Protein AF-A0A7S1EAG8-F1 (afdb_monomer)

Sequence (175 aa):
AMPVLQAVCATHGTHRDNVMREVFAGVASWHKVDRKDRCFELLPVGKGHIQMLSALVLSLLQSCHRPPPPPRGAVAGGAGDGGDRAALAAAVGFVTQFAVKFGESEKSSKKAERDHGSAYFSFLREFARDARSACGLPEWPAATLCLRVLWKHSHGIAANEKLHMSYRNLGCDVF

Organism: Hemiselmis andersenii (NCBI:txid464988)

Secondary structure (DSSP, 8-state):
-HHHHHHHHHH-HHHHHHHHHHHHHHGGG--PPPGGG--EEPTTTTS-EE-HHHHHHHHHHHHTTSPPPPPTT------SSHHHHHHHHHHHHHHHHHHHHHHHHHH---HHHHHHHHHHHHHHHHHHHHHHHHTT-TT-HHHHHHHHHHHHHHHHHHT-TTS-HHHHHHHHH--

Nearest PDB structures (foldseek):
  4iwb-assembly2_B  TM=3.129E-01  e=3.714E+00  Aquifex aeolicus

Mean predicted aligne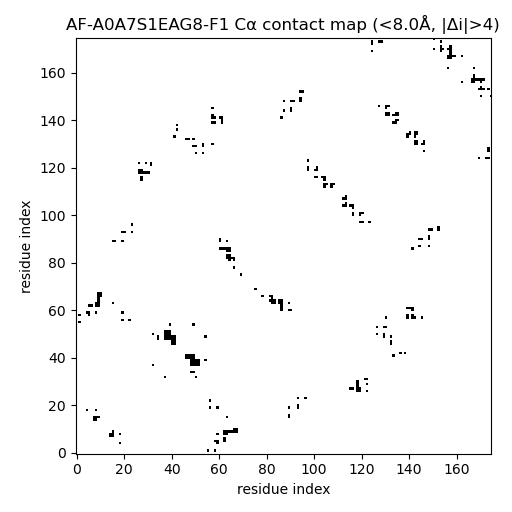d error: 8.1 Å

Structure (mmCIF, N/CA/C/O backbone):
data_AF-A0A7S1EAG8-F1
#
_entry.id   AF-A0A7S1EAG8-F1
#
loop_
_atom_site.group_PDB
_atom_site.id
_atom_site.type_symbol
_atom_site.label_atom_id
_atom_site.label_alt_id
_atom_site.label_comp_id
_atom_site.label_asym_id
_atom_site.label_entity_id
_atom_site.label_seq_id
_atom_site.pdbx_PDB_ins_code
_atom_site.Cartn_x
_atom_site.Cartn_y
_atom_site.Cartn_z
_atom_site.occupancy
_atom_site.B_iso_or_equiv
_atom_site.auth_seq_id
_atom_site.auth_comp_id
_atom_site.auth_asym_id
_atom_site.auth_atom_id
_atom_site.pdbx_PDB_model_num
ATOM 1 N N . ALA A 1 1 ? -7.443 -2.239 -14.062 1.00 72.56 1 ALA A N 1
ATOM 2 C CA . ALA A 1 1 ? -7.276 -0.921 -13.405 1.00 72.56 1 ALA A CA 1
ATOM 3 C C . ALA A 1 1 ? -5.821 -0.634 -13.017 1.00 72.56 1 ALA A C 1
ATOM 5 O O . ALA A 1 1 ? -5.296 0.383 -13.450 1.00 72.56 1 ALA A O 1
ATOM 6 N N . MET A 1 2 ? -5.146 -1.520 -12.268 1.00 83.25 2 MET A N 1
ATOM 7 C CA . MET A 1 2 ? -3.775 -1.294 -11.769 1.00 83.25 2 MET A CA 1
ATOM 8 C C . MET A 1 2 ? -2.740 -0.888 -12.848 1.00 83.25 2 MET A C 1
ATOM 10 O O . MET A 1 2 ? -2.089 0.133 -12.638 1.00 83.25 2 MET A O 1
ATOM 14 N N . PRO A 1 3 ? -2.656 -1.538 -14.032 1.00 84.50 3 PRO A N 1
ATOM 15 C CA . PRO A 1 3 ? -1.696 -1.129 -15.069 1.00 84.50 3 PRO A CA 1
ATOM 16 C C . PRO A 1 3 ? -1.927 0.289 -15.611 1.00 84.50 3 PRO A C 1
ATOM 18 O O . PRO A 1 3 ? -0.979 0.995 -15.940 1.00 84.50 3 PRO A O 1
ATOM 21 N N . VAL A 1 4 ? -3.189 0.730 -15.670 1.00 85.75 4 VAL A N 1
ATOM 22 C CA . VAL A 1 4 ? -3.551 2.076 -16.141 1.00 85.75 4 VAL A CA 1
ATOM 23 C C . VAL A 1 4 ? -3.103 3.127 -15.129 1.00 85.75 4 VAL A C 1
ATOM 25 O O . VAL A 1 4 ? -2.483 4.115 -15.507 1.00 85.75 4 VAL A O 1
ATOM 28 N N . LEU A 1 5 ? -3.350 2.898 -13.836 1.00 85.88 5 LEU A N 1
ATOM 29 C CA . LEU A 1 5 ? -2.918 3.820 -12.782 1.00 85.88 5 LEU A CA 1
ATOM 30 C C . LEU A 1 5 ? -1.388 3.886 -12.672 1.00 85.88 5 LEU A C 1
ATOM 32 O O . LEU A 1 5 ? -0.838 4.969 -12.501 1.00 85.88 5 LEU A O 1
ATOM 36 N N . GLN A 1 6 ? -0.692 2.756 -12.841 1.00 85.69 6 GLN A N 1
ATOM 37 C CA . GLN A 1 6 ? 0.771 2.735 -12.928 1.00 85.69 6 GLN A CA 1
ATOM 38 C C . GLN A 1 6 ? 1.286 3.539 -14.123 1.00 85.69 6 GLN A C 1
ATOM 40 O O . GLN A 1 6 ? 2.262 4.269 -13.980 1.00 85.69 6 GLN A O 1
ATOM 45 N N . ALA A 1 7 ? 0.636 3.433 -15.287 1.00 83.75 7 ALA A N 1
ATOM 46 C CA . ALA A 1 7 ? 1.006 4.219 -16.458 1.00 83.75 7 ALA A CA 1
ATOM 47 C C . ALA A 1 7 ? 0.825 5.720 -16.197 1.00 83.75 7 ALA A C 1
ATOM 49 O O . ALA A 1 7 ? 1.760 6.478 -16.429 1.00 83.75 7 ALA A O 1
ATOM 50 N N . VAL A 1 8 ? -0.316 6.129 -15.628 1.00 83.06 8 VAL A N 1
ATOM 51 C CA . VAL A 1 8 ? -0.586 7.531 -15.259 1.00 83.06 8 VAL A CA 1
ATOM 52 C C . VAL A 1 8 ? 0.450 8.052 -14.265 1.00 83.06 8 VAL A C 1
ATOM 54 O O . VAL A 1 8 ? 0.997 9.136 -14.468 1.00 83.06 8 VAL A O 1
ATOM 57 N N . CYS A 1 9 ? 0.766 7.282 -13.220 1.00 82.69 9 CYS A N 1
ATOM 58 C CA . CYS A 1 9 ? 1.800 7.664 -12.264 1.00 82.69 9 CYS A CA 1
ATOM 59 C C . CYS A 1 9 ? 3.184 7.722 -12.917 1.00 82.69 9 CYS A C 1
ATOM 61 O O . CYS A 1 9 ? 3.931 8.655 -12.651 1.00 82.69 9 CYS A O 1
ATOM 63 N N . ALA A 1 10 ? 3.537 6.805 -13.815 1.00 81.12 10 ALA A N 1
ATOM 64 C CA . ALA A 1 10 ? 4.825 6.854 -14.502 1.00 81.12 10 ALA A CA 1
ATOM 65 C C . ALA A 1 10 ? 4.947 8.092 -15.413 1.00 81.12 10 ALA A C 1
ATOM 67 O O . ALA A 1 10 ? 5.958 8.794 -15.350 1.00 81.12 10 ALA A O 1
ATOM 68 N N . THR A 1 11 ? 3.917 8.401 -16.210 1.00 79.62 11 THR A N 1
ATOM 69 C CA . THR A 1 11 ? 3.977 9.436 -17.258 1.00 79.62 11 THR A CA 1
ATOM 70 C C . THR A 1 11 ? 3.645 10.843 -16.774 1.00 79.62 11 THR A C 1
ATOM 72 O 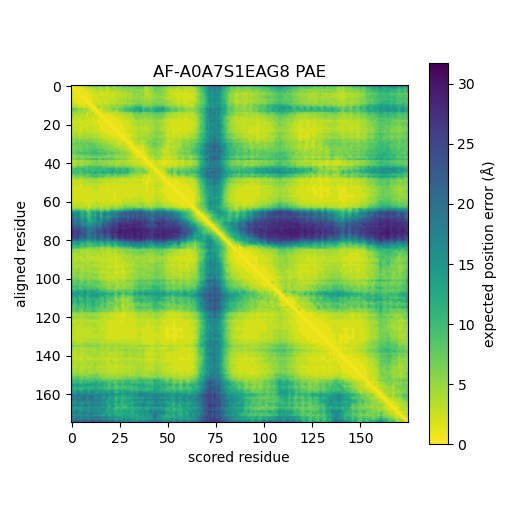O . THR A 1 11 ? 4.224 11.805 -17.278 1.00 79.62 11 THR A O 1
ATOM 75 N N . HIS A 1 12 ? 2.749 10.995 -15.797 1.00 81.00 12 HIS A N 1
ATOM 76 C CA . HIS A 1 12 ? 2.251 12.299 -15.365 1.00 81.00 12 HIS A CA 1
ATOM 77 C C . HIS A 1 12 ? 2.622 12.592 -13.913 1.00 81.00 12 HIS A C 1
ATOM 79 O O . HIS A 1 12 ? 1.829 12.398 -12.991 1.00 81.00 12 HIS A O 1
ATOM 85 N N . GLY A 1 13 ? 3.832 13.126 -13.718 1.00 72.38 13 GLY A N 1
ATOM 86 C CA . GLY A 1 13 ? 4.355 13.518 -12.404 1.00 72.38 13 GLY A CA 1
ATOM 87 C C . GLY A 1 13 ? 3.397 14.383 -11.580 1.00 72.38 13 GLY A C 1
ATOM 88 O O . GLY A 1 13 ? 3.213 14.135 -10.394 1.00 72.38 13 GLY A O 1
ATOM 89 N N . THR A 1 14 ? 2.719 15.330 -12.231 1.00 77.94 14 THR A N 1
ATOM 90 C CA . THR A 1 14 ? 1.738 16.245 -11.620 1.00 77.94 14 THR A CA 1
ATOM 91 C C . THR A 1 14 ? 0.473 15.554 -11.110 1.00 77.94 14 THR A C 1
ATOM 93 O O . THR A 1 14 ? -0.210 16.094 -10.244 1.00 77.94 14 THR A O 1
ATOM 96 N N . HIS A 1 15 ? 0.143 14.368 -11.626 1.00 82.75 15 HIS A N 1
ATOM 97 C CA . HIS A 1 15 ? -1.040 13.608 -11.222 1.00 82.75 15 HIS A CA 1
ATOM 98 C C . HIS A 1 15 ? -0.727 12.511 -10.198 1.00 82.75 15 HIS A C 1
ATOM 100 O O . HIS A 1 15 ? -1.662 11.997 -9.586 1.00 82.75 15 HIS A O 1
ATOM 106 N N . ARG A 1 16 ? 0.555 12.191 -9.955 1.00 83.81 16 ARG A N 1
ATOM 107 C CA . ARG A 1 16 ? 0.985 11.171 -8.977 1.00 83.81 16 ARG A CA 1
ATOM 108 C C . ARG A 1 16 ? 0.373 11.415 -7.601 1.00 83.81 16 ARG A C 1
ATOM 110 O O . ARG A 1 16 ? -0.242 10.515 -7.036 1.00 83.81 16 ARG A O 1
ATOM 117 N N . A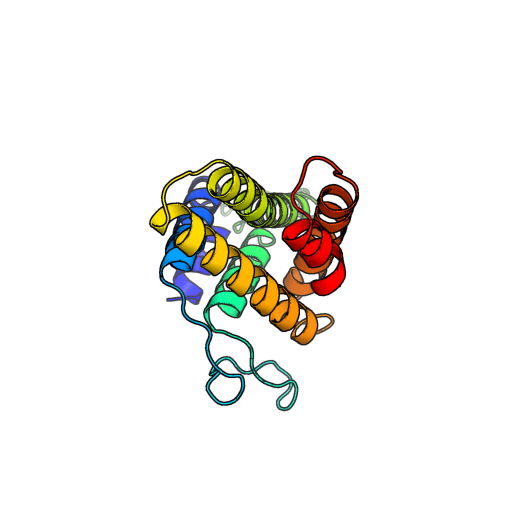SP A 1 17 ? 0.482 12.643 -7.103 1.00 81.75 17 ASP A N 1
ATOM 118 C CA . ASP A 1 17 ? -0.021 13.006 -5.776 1.00 81.75 17 ASP A CA 1
ATOM 119 C C . ASP A 1 17 ? -1.546 12.899 -5.690 1.00 81.75 17 ASP A C 1
ATOM 121 O O . ASP A 1 17 ? -2.075 12.456 -4.672 1.00 81.75 17 ASP A O 1
ATOM 125 N N . ASN A 1 18 ? -2.258 13.245 -6.768 1.00 87.31 18 ASN A N 1
ATOM 126 C CA . ASN A 1 18 ? -3.715 13.123 -6.823 1.00 87.31 18 ASN A CA 1
ATOM 127 C C . ASN A 1 18 ? -4.148 11.654 -6.823 1.00 87.31 18 ASN A C 1
ATOM 129 O O . ASN A 1 18 ? -5.045 11.292 -6.068 1.00 87.31 18 ASN A O 1
ATOM 133 N N . VAL A 1 19 ? -3.480 10.799 -7.605 1.00 89.25 19 VAL A N 1
ATOM 134 C CA . VAL A 1 19 ? -3.752 9.352 -7.618 1.00 89.25 19 VAL A CA 1
ATOM 135 C C . VAL A 1 19 ? -3.483 8.746 -6.241 1.00 89.25 19 VAL A C 1
ATOM 137 O O . VAL A 1 19 ? -4.327 8.029 -5.712 1.00 89.25 19 VAL A O 1
ATOM 140 N N . MET A 1 20 ? -2.342 9.064 -5.625 1.00 87.94 20 MET A N 1
ATOM 141 C CA . MET A 1 20 ? -1.998 8.554 -4.294 1.00 87.94 20 MET A CA 1
ATOM 142 C C . MET A 1 20 ? -2.967 9.046 -3.215 1.00 87.94 20 MET A C 1
ATOM 144 O O . MET A 1 20 ? -3.307 8.282 -2.313 1.00 87.94 20 MET A O 1
ATOM 148 N N . ARG A 1 21 ? -3.438 10.296 -3.307 1.00 87.50 21 ARG A N 1
ATOM 149 C CA . ARG A 1 21 ? -4.445 10.853 -2.394 1.00 87.50 21 ARG A CA 1
ATOM 150 C C . ARG A 1 21 ? -5.801 10.173 -2.554 1.00 87.50 21 ARG A C 1
ATOM 152 O O . ARG A 1 21 ? -6.444 9.902 -1.549 1.00 87.50 21 ARG A O 1
ATOM 159 N N . GLU A 1 22 ? -6.213 9.864 -3.779 1.00 90.56 22 GLU A N 1
ATOM 160 C CA . GLU A 1 22 ? -7.477 9.167 -4.038 1.00 90.56 22 GLU A CA 1
ATOM 161 C C . GLU A 1 22 ? -7.434 7.723 -3.523 1.00 90.56 22 GLU A C 1
ATOM 163 O O . GLU A 1 22 ? -8.342 7.269 -2.830 1.00 90.56 22 GLU A O 1
ATOM 168 N N . VAL A 1 23 ? -6.324 7.018 -3.772 1.00 91.00 23 VAL A N 1
ATOM 169 C CA . VAL A 1 23 ? -6.090 5.676 -3.215 1.00 91.00 23 VAL A CA 1
ATOM 170 C C . VAL A 1 23 ? -6.122 5.713 -1.689 1.00 91.00 23 VAL A C 1
ATOM 172 O O . VAL A 1 23 ? -6.720 4.838 -1.065 1.00 91.00 23 VAL A O 1
ATOM 175 N N . PHE A 1 24 ? -5.519 6.739 -1.085 1.00 90.44 24 PHE A N 1
ATOM 176 C CA . PHE A 1 24 ? -5.570 6.944 0.356 1.00 90.44 24 PHE A CA 1
ATOM 177 C C . PHE A 1 24 ? -6.998 7.239 0.843 1.00 90.44 24 PHE A C 1
ATOM 179 O O . PHE A 1 24 ? -7.442 6.609 1.794 1.00 90.44 24 PHE A O 1
ATOM 186 N N . ALA A 1 25 ? -7.755 8.116 0.181 1.00 88.94 25 ALA A N 1
ATOM 187 C CA . ALA A 1 25 ? -9.148 8.405 0.533 1.00 88.94 25 ALA A CA 1
ATOM 188 C C . ALA A 1 25 ? -10.033 7.145 0.491 1.00 88.94 25 ALA A C 1
ATOM 190 O O . ALA A 1 25 ? -10.878 6.949 1.368 1.00 88.94 25 ALA A O 1
ATOM 191 N N . GLY A 1 26 ? -9.776 6.242 -0.461 1.00 88.62 26 GLY A N 1
ATOM 192 C CA . GLY A 1 26 ? -10.448 4.945 -0.561 1.00 88.62 26 GLY A CA 1
ATOM 193 C C . GLY A 1 26 ? -10.272 4.045 0.670 1.00 88.62 26 GLY A C 1
ATOM 194 O O . GLY A 1 26 ? -11.150 3.224 0.948 1.00 88.62 26 GLY A O 1
ATOM 195 N N . VAL A 1 27 ? -9.207 4.232 1.463 1.00 89.62 27 VAL A N 1
ATOM 196 C CA . VAL A 1 27 ? -8.951 3.464 2.699 1.00 89.62 27 VAL A CA 1
ATOM 197 C C . VAL A 1 27 ? -10.059 3.662 3.737 1.00 89.62 27 VAL A C 1
ATOM 199 O O . VAL A 1 27 ? -10.352 2.733 4.483 1.00 89.62 27 VAL A O 1
ATOM 202 N N . ALA A 1 28 ? -10.745 4.810 3.762 1.00 86.25 28 ALA A N 1
ATOM 203 C CA . ALA A 1 28 ? -11.873 5.017 4.679 1.00 86.25 28 ALA A CA 1
ATOM 204 C C . ALA A 1 28 ? -13.018 4.009 4.462 1.00 86.25 28 ALA A C 1
ATOM 206 O O . ALA A 1 28 ? -13.749 3.696 5.397 1.00 86.25 28 ALA A O 1
ATOM 207 N N . SER A 1 29 ? -13.158 3.497 3.237 1.00 87.06 29 SER A N 1
ATOM 208 C CA . SER A 1 29 ? -14.155 2.486 2.857 1.00 87.06 29 SER A CA 1
ATOM 209 C C . SER A 1 29 ? -13.586 1.064 2.780 1.00 87.06 29 SER A C 1
ATOM 211 O O . SER A 1 29 ? -14.302 0.118 2.447 1.00 87.06 29 SER A O 1
ATOM 213 N N . TRP A 1 30 ? -12.290 0.898 3.060 1.00 89.56 30 TRP A N 1
ATOM 214 C CA . TRP A 1 30 ? -11.634 -0.401 3.014 1.00 89.56 30 TRP A CA 1
ATOM 215 C C . TRP A 1 30 ? -12.100 -1.280 4.175 1.00 89.56 30 TRP A C 1
ATOM 217 O O . TRP A 1 30 ? -12.227 -0.840 5.317 1.00 89.56 30 TRP A O 1
ATOM 227 N N . HIS A 1 31 ? -12.296 -2.558 3.874 1.00 86.06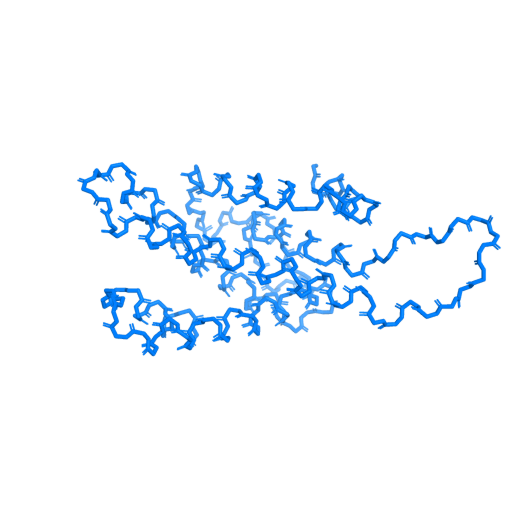 31 HIS A N 1
ATOM 228 C CA . HIS A 1 31 ? -12.551 -3.595 4.858 1.00 86.06 31 HIS A CA 1
ATOM 229 C C . HIS A 1 31 ? -11.391 -4.583 4.861 1.00 86.06 31 HIS A C 1
ATOM 231 O O . HIS A 1 31 ? -10.801 -4.905 3.825 1.00 86.06 31 HIS A O 1
ATOM 237 N N . LYS A 1 32 ? -11.073 -5.098 6.046 1.00 85.38 32 LYS A N 1
ATOM 238 C CA . LYS A 1 32 ? -10.051 -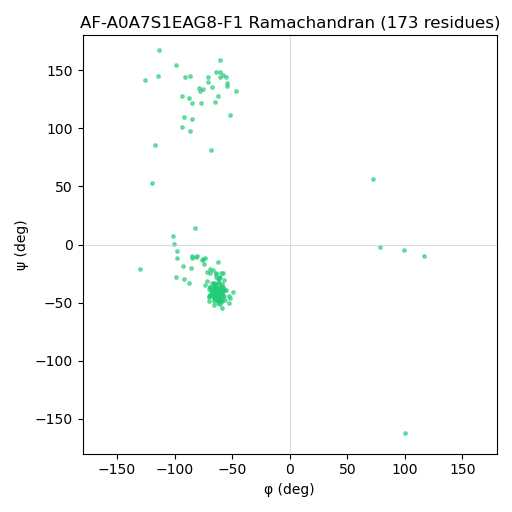6.124 6.185 1.00 85.38 32 LYS A CA 1
ATOM 239 C C . LYS A 1 32 ? -10.499 -7.397 5.469 1.00 85.38 32 LYS A C 1
ATOM 241 O O . LYS A 1 32 ? -11.523 -7.974 5.809 1.00 85.38 32 LYS A O 1
ATOM 246 N N . VAL A 1 33 ? -9.681 -7.844 4.521 1.00 87.31 33 VAL A N 1
ATOM 247 C CA . VAL A 1 33 ? -9.837 -9.141 3.858 1.00 87.31 33 VAL A CA 1
ATOM 248 C C . VAL A 1 33 ? -8.998 -10.185 4.589 1.00 87.31 33 VAL A C 1
ATOM 250 O O . VAL A 1 33 ? -7.790 -9.981 4.804 1.00 87.31 33 VAL A O 1
ATOM 253 N N . ASP A 1 34 ? -9.641 -11.292 4.960 1.00 85.50 34 ASP A N 1
ATOM 254 C CA . ASP A 1 34 ? -8.999 -12.444 5.587 1.00 85.50 34 ASP A CA 1
ATOM 255 C C . ASP A 1 34 ? -7.933 -13.047 4.677 1.00 85.50 34 ASP A C 1
ATOM 257 O O . ASP A 1 34 ? -8.033 -13.027 3.455 1.00 85.50 34 ASP A O 1
ATOM 261 N N . ARG A 1 35 ? -6.879 -13.613 5.275 1.00 79.94 35 ARG A N 1
ATOM 262 C CA . ARG A 1 35 ? -5.696 -14.072 4.527 1.00 79.94 35 ARG A CA 1
ATOM 263 C C . ARG A 1 35 ? -6.020 -15.122 3.458 1.00 79.94 35 ARG A C 1
ATOM 265 O O . ARG A 1 35 ? -5.367 -15.125 2.422 1.00 79.94 35 ARG A O 1
ATOM 272 N N . LYS A 1 36 ? -7.011 -15.980 3.715 1.00 84.25 36 LYS A N 1
ATOM 273 C CA . LYS A 1 36 ? -7.490 -17.022 2.792 1.00 84.25 36 LYS A CA 1
ATOM 274 C C . LYS A 1 36 ? -8.221 -16.457 1.565 1.00 84.25 36 LYS A C 1
ATOM 276 O O . LYS A 1 36 ? -8.227 -17.103 0.529 1.00 84.25 36 LYS A O 1
ATOM 281 N N . ASP A 1 37 ? -8.781 -15.253 1.688 1.00 87.00 37 ASP A N 1
ATOM 282 C CA . ASP A 1 37 ? -9.591 -14.589 0.660 1.00 87.00 37 ASP A CA 1
ATOM 283 C C . ASP A 1 37 ? -8.783 -13.515 -0.093 1.00 87.00 37 ASP A C 1
ATOM 285 O O . ASP A 1 37 ? -9.315 -12.729 -0.876 1.00 87.00 37 ASP A O 1
ATOM 289 N N . ARG A 1 38 ? -7.470 -13.438 0.160 1.00 89.56 38 ARG A N 1
ATOM 290 C CA . ARG A 1 38 ? -6.569 -12.531 -0.553 1.00 89.56 38 ARG A CA 1
ATOM 291 C C . ARG A 1 38 ? -6.255 -13.106 -1.924 1.00 89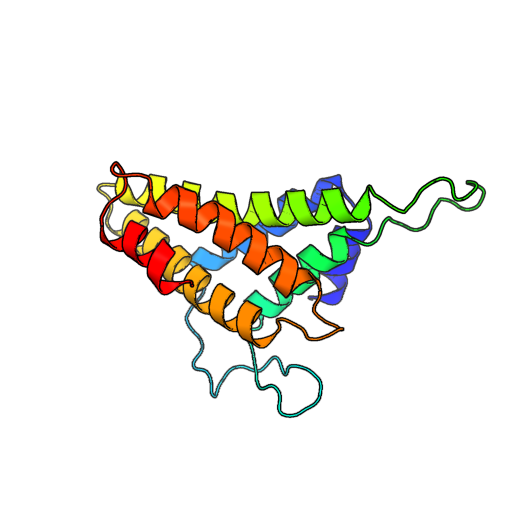.56 38 ARG A C 1
ATOM 293 O O . ARG A 1 38 ? -5.679 -14.180 -2.026 1.00 89.56 38 ARG A O 1
ATOM 300 N N . CYS A 1 39 ? -6.571 -12.346 -2.965 1.00 87.25 39 CYS A N 1
ATOM 301 C CA . CYS A 1 39 ? -6.460 -12.823 -4.343 1.00 87.25 39 CYS A CA 1
ATOM 302 C C . CYS A 1 39 ? -5.176 -12.391 -5.066 1.00 87.25 39 CYS A C 1
ATOM 304 O O . CYS A 1 39 ? -4.978 -12.781 -6.211 1.00 87.25 39 CYS A O 1
ATOM 306 N N . PHE A 1 40 ? -4.332 -11.544 -4.463 1.00 89.44 40 PHE A N 1
ATOM 307 C CA . PHE A 1 40 ? -3.106 -11.096 -5.122 1.00 89.44 40 PHE A CA 1
ATOM 308 C C . PHE A 1 40 ? -1.937 -11.996 -4.716 1.00 89.44 40 PHE A C 1
ATOM 310 O O . PHE A 1 40 ? -1.407 -11.862 -3.613 1.00 89.44 40 PHE A O 1
ATOM 317 N N . GLU A 1 41 ? -1.566 -12.921 -5.596 1.00 91.19 41 GLU A N 1
ATOM 318 C CA . GLU A 1 41 ? -0.467 -13.866 -5.391 1.00 91.19 41 GLU A CA 1
ATOM 319 C C . GLU A 1 41 ? 0.904 -13.185 -5.552 1.00 91.19 41 GLU A C 1
ATOM 321 O O . GLU A 1 41 ? 1.135 -12.424 -6.493 1.00 91.19 41 GLU A O 1
ATOM 326 N N . LEU A 1 42 ? 1.819 -13.456 -4.619 1.00 89.56 42 LEU A N 1
ATOM 327 C CA . LEU A 1 42 ? 3.221 -13.048 -4.704 1.00 89.56 42 LEU A CA 1
ATOM 328 C C . LEU A 1 42 ? 4.039 -14.086 -5.473 1.00 89.56 42 LEU A C 1
ATOM 330 O O . LEU A 1 42 ? 3.819 -15.288 -5.321 1.00 89.56 42 LEU A O 1
ATOM 334 N N . LEU A 1 43 ? 5.033 -13.622 -6.232 1.00 85.31 43 LEU A N 1
ATOM 335 C CA . LEU A 1 43 ? 5.953 -14.491 -6.952 1.00 85.31 43 LEU A CA 1
ATOM 336 C C . LEU A 1 43 ? 7.279 -14.661 -6.180 1.00 85.31 43 LEU A C 1
ATOM 338 O O . LEU A 1 43 ? 7.648 -13.826 -5.361 1.00 85.31 43 LEU A O 1
ATOM 342 N N . PRO A 1 44 ? 8.013 -15.768 -6.385 1.00 82.00 44 PRO A N 1
ATOM 343 C CA . PRO A 1 44 ? 7.555 -16.998 -7.033 1.00 82.00 44 PRO A CA 1
ATOM 344 C C . PRO A 1 44 ? 6.376 -17.650 -6.286 1.00 82.00 44 PRO A C 1
ATOM 346 O O . PRO A 1 44 ? 6.174 -17.405 -5.094 1.00 82.00 44 PRO A O 1
ATOM 349 N N . VAL A 1 45 ? 5.616 -18.491 -6.998 1.00 79.75 45 VAL A N 1
ATOM 350 C CA . VAL A 1 45 ? 4.466 -19.243 -6.460 1.00 79.75 45 VAL A CA 1
ATOM 351 C C . VAL A 1 45 ? 4.836 -19.894 -5.123 1.00 79.75 45 VAL A C 1
ATOM 353 O O . VAL A 1 45 ? 5.896 -20.506 -4.985 1.00 79.75 45 VAL A O 1
ATOM 356 N N . GLY A 1 46 ? 3.966 -19.735 -4.124 1.00 79.06 46 GLY A N 1
ATOM 357 C CA . GLY A 1 46 ? 4.191 -20.222 -2.756 1.00 79.06 46 GLY A CA 1
ATOM 358 C C . GLY A 1 46 ? 4.680 -19.166 -1.756 1.00 79.06 46 GLY A C 1
ATOM 359 O O . GLY A 1 46 ? 4.736 -19.451 -0.560 1.00 79.06 46 GLY A O 1
ATOM 360 N N . LYS A 1 47 ? 4.961 -17.926 -2.186 1.00 84.31 47 LYS A N 1
ATOM 361 C CA . LYS A 1 47 ? 5.229 -16.791 -1.273 1.00 84.31 47 LYS A CA 1
ATOM 362 C C . LYS A 1 47 ? 3.976 -16.252 -0.572 1.00 84.31 47 LYS A C 1
ATOM 364 O O . LYS A 1 47 ? 4.084 -15.525 0.415 1.00 84.31 47 LYS A O 1
ATOM 369 N N . GLY A 1 48 ? 2.795 -16.674 -1.020 1.00 88.12 48 GLY A N 1
ATOM 370 C CA . GLY A 1 48 ? 1.507 -16.365 -0.406 1.00 88.12 48 GLY A CA 1
ATOM 371 C C . GLY A 1 48 ? 0.768 -15.238 -1.119 1.00 88.12 48 GLY A C 1
ATOM 372 O O . GLY A 1 48 ? 1.066 -14.916 -2.263 1.00 88.12 48 GLY A O 1
ATOM 373 N N . HIS A 1 49 ? -0.217 -14.660 -0.431 1.00 92.88 49 HIS A N 1
ATOM 374 C CA . HIS A 1 49 ? -1.106 -13.651 -0.996 1.00 92.88 49 HIS A CA 1
ATOM 375 C C . HIS A 1 49 ? -1.128 -12.374 -0.151 1.00 92.88 49 HIS A C 1
ATOM 377 O O . HIS A 1 49 ? -1.150 -12.429 1.086 1.00 92.88 49 HIS A O 1
ATOM 383 N N . ILE A 1 50 ? -1.184 -11.226 -0.823 1.00 93.38 50 ILE A N 1
ATOM 384 C CA . ILE A 1 50 ? -1.354 -9.898 -0.220 1.00 93.38 50 ILE A CA 1
ATOM 385 C C . ILE A 1 50 ? -2.697 -9.288 -0.618 1.00 93.38 50 ILE A C 1
ATOM 387 O O . ILE A 1 50 ? -3.403 -9.789 -1.495 1.00 93.38 50 ILE A O 1
ATOM 391 N N . GLN A 1 51 ? -3.096 -8.212 0.057 1.00 92.50 51 GLN A N 1
ATOM 392 C CA . GLN A 1 51 ? -4.309 -7.503 -0.320 1.00 92.50 51 GLN A CA 1
ATOM 393 C C . GLN A 1 51 ? -4.119 -6.749 -1.638 1.00 92.50 51 GLN A C 1
ATOM 395 O O . GLN A 1 51 ? -3.069 -6.159 -1.896 1.00 92.50 51 GLN A O 1
ATOM 400 N N . MET A 1 52 ? -5.181 -6.702 -2.446 1.00 91.56 52 MET A N 1
ATOM 401 C CA . MET A 1 52 ? -5.182 -5.995 -3.732 1.00 91.56 52 MET A CA 1
ATOM 402 C C . MET A 1 52 ? -4.839 -4.505 -3.578 1.00 91.56 52 MET A C 1
ATOM 404 O O . MET A 1 52 ? -4.122 -3.944 -4.403 1.00 91.56 52 MET A O 1
ATOM 408 N N . LEU A 1 53 ? -5.313 -3.867 -2.501 1.00 91.62 53 LEU A N 1
ATOM 409 C CA . LEU A 1 53 ? -5.012 -2.464 -2.216 1.00 91.62 53 LEU A CA 1
ATOM 410 C C . LEU A 1 53 ? -3.534 -2.261 -1.840 1.00 91.62 53 LEU A C 1
ATOM 412 O O . LEU A 1 53 ? -2.916 -1.309 -2.307 1.00 91.62 53 LEU A O 1
ATOM 416 N N . SER A 1 54 ? -2.937 -3.185 -1.080 1.00 92.81 54 SER A N 1
ATOM 417 C CA . SER A 1 54 ? -1.496 -3.173 -0.792 1.00 92.81 54 SER A CA 1
ATOM 418 C C . SER A 1 54 ? -0.669 -3.335 -2.064 1.00 92.81 54 SER A C 1
ATOM 420 O O . SER A 1 54 ? 0.257 -2.560 -2.300 1.00 92.81 54 SER A O 1
ATOM 422 N N . ALA A 1 55 ? -1.045 -4.291 -2.920 1.00 93.25 55 ALA A N 1
ATOM 423 C CA . ALA A 1 55 ? -0.402 -4.508 -4.210 1.00 93.25 55 ALA A CA 1
ATOM 424 C C . ALA A 1 55 ? -0.496 -3.263 -5.104 1.00 93.25 55 ALA A C 1
ATOM 426 O O . ALA A 1 55 ? 0.497 -2.885 -5.725 1.00 93.25 55 ALA A O 1
ATOM 427 N N . LEU A 1 56 ? -1.653 -2.586 -5.124 1.00 92.81 56 LEU A N 1
ATOM 428 C CA . LEU A 1 56 ? -1.844 -1.329 -5.849 1.00 92.81 56 LEU A CA 1
ATOM 429 C C . LEU A 1 56 ? -0.899 -0.241 -5.338 1.00 92.81 56 LEU A C 1
ATOM 431 O O . LEU A 1 56 ? -0.188 0.360 -6.134 1.00 92.81 56 LEU A O 1
ATOM 435 N N . VAL A 1 57 ? -0.857 -0.000 -4.028 1.00 92.38 57 VAL A N 1
ATOM 436 C CA . VAL A 1 57 ? 0.008 1.032 -3.437 1.00 92.38 57 VAL A CA 1
ATOM 437 C C . VAL A 1 57 ? 1.479 0.764 -3.761 1.00 92.38 57 VAL A C 1
ATOM 439 O O . VAL A 1 57 ? 2.167 1.658 -4.252 1.00 92.38 57 VAL A O 1
ATOM 442 N N . LEU A 1 58 ? 1.958 -0.468 -3.556 1.00 92.19 58 LEU A N 1
ATOM 443 C CA . LEU A 1 58 ? 3.339 -0.847 -3.876 1.00 92.19 58 LEU A CA 1
ATOM 444 C C . LEU A 1 58 ? 3.643 -0.665 -5.369 1.00 92.19 58 LEU A C 1
ATOM 446 O O . LEU A 1 58 ? 4.674 -0.100 -5.734 1.00 92.19 58 LEU A O 1
ATOM 450 N N . SER A 1 59 ? 2.703 -1.067 -6.223 1.00 91.62 59 SER A N 1
ATOM 451 C CA . SER A 1 59 ? 2.777 -0.924 -7.678 1.00 91.62 59 SER A CA 1
ATOM 452 C C . SER A 1 59 ? 2.869 0.534 -8.131 1.00 91.62 59 SER A C 1
ATOM 454 O O . SER A 1 59 ? 3.640 0.849 -9.041 1.00 91.62 59 SER A O 1
ATOM 456 N N . LEU A 1 60 ? 2.104 1.435 -7.507 1.00 90.50 60 LEU A N 1
ATOM 457 C CA . LEU A 1 60 ? 2.140 2.869 -7.800 1.00 90.50 60 LEU A CA 1
ATOM 458 C C . LEU A 1 60 ? 3.458 3.490 -7.345 1.00 90.50 60 LEU A C 1
ATOM 460 O O . LEU A 1 60 ? 4.080 4.227 -8.108 1.00 90.50 60 LEU A O 1
ATOM 464 N N . LEU A 1 61 ? 3.940 3.140 -6.154 1.00 88.75 61 LEU A N 1
ATOM 465 C CA . LEU A 1 61 ? 5.220 3.635 -5.646 1.00 88.75 61 LEU A CA 1
ATOM 466 C C . LEU A 1 61 ? 6.396 3.189 -6.519 1.00 88.75 61 LEU A C 1
ATOM 468 O O . LEU A 1 61 ? 7.281 3.989 -6.812 1.00 88.75 61 LEU A O 1
ATOM 472 N N . GLN A 1 62 ? 6.372 1.951 -7.012 1.00 87.75 62 GLN A N 1
ATOM 473 C CA . GLN A 1 62 ? 7.377 1.459 -7.953 1.00 87.75 62 GLN A CA 1
ATOM 474 C C . GLN A 1 62 ? 7.291 2.155 -9.317 1.00 87.75 62 GLN A C 1
ATOM 476 O O . GLN A 1 62 ? 8.317 2.396 -9.951 1.00 87.75 62 GLN A O 1
ATOM 481 N N . SER A 1 63 ? 6.093 2.538 -9.769 1.00 86.94 63 SER A N 1
ATOM 482 C CA . SER A 1 63 ? 5.941 3.288 -11.024 1.00 86.94 63 SER A CA 1
ATOM 483 C C . SER A 1 63 ? 6.592 4.678 -10.972 1.00 86.94 63 SER A C 1
ATOM 485 O O . SER A 1 63 ? 7.035 5.183 -12.002 1.00 86.94 63 SER A O 1
ATOM 487 N N . CYS A 1 64 ? 6.753 5.256 -9.775 1.00 79.88 64 CYS A N 1
ATOM 488 C CA . CYS A 1 64 ? 7.444 6.530 -9.576 1.00 79.88 64 CYS A CA 1
ATOM 489 C C . CYS A 1 64 ? 8.962 6.456 -9.825 1.00 79.88 64 CYS A C 1
ATOM 491 O O . CYS A 1 64 ? 9.557 7.500 -10.095 1.00 79.88 64 CYS A O 1
ATOM 493 N N . HIS A 1 65 ? 9.579 5.264 -9.772 1.00 72.88 65 HIS A N 1
ATOM 494 C CA . HIS A 1 65 ? 10.996 5.066 -10.125 1.00 72.88 65 HIS A CA 1
ATOM 495 C C . HIS A 1 65 ? 11.257 5.172 -11.624 1.00 72.88 65 HIS A C 1
ATOM 497 O O . HIS A 1 65 ? 12.386 5.445 -12.018 1.00 72.88 65 HIS A O 1
ATOM 503 N N . ARG A 1 66 ? 10.252 4.937 -12.475 1.00 63.59 66 ARG A N 1
ATOM 504 C CA . ARG A 1 66 ? 10.455 4.937 -13.923 1.00 63.59 66 ARG A CA 1
ATOM 505 C C . ARG A 1 66 ? 10.342 6.380 -14.426 1.00 63.59 66 ARG A C 1
ATOM 507 O O . ARG A 1 66 ? 9.231 6.917 -14.423 1.00 63.59 66 ARG A O 1
ATOM 514 N N . PRO A 1 67 ? 11.439 7.047 -14.837 1.00 53.41 67 PRO A N 1
ATOM 515 C CA . PRO A 1 67 ? 11.292 8.292 -15.572 1.00 53.41 67 PRO A CA 1
ATOM 516 C C . PRO A 1 67 ? 10.515 7.999 -16.866 1.00 53.41 67 PRO A C 1
ATOM 518 O O . PRO A 1 67 ? 10.680 6.914 -17.442 1.00 53.41 67 PRO A O 1
ATOM 521 N N . PRO A 1 68 ? 9.652 8.921 -17.332 1.00 55.84 68 PRO A N 1
ATOM 522 C CA . PRO A 1 68 ? 9.069 8.789 -18.658 1.00 55.84 68 PRO A CA 1
ATOM 523 C C . PRO A 1 68 ? 10.204 8.655 -19.686 1.00 55.84 68 PRO A C 1
ATOM 525 O O . PRO A 1 68 ? 11.267 9.260 -19.497 1.00 55.84 68 PRO A O 1
ATOM 528 N N . PRO A 1 69 ? 10.023 7.854 -20.752 1.00 55.22 69 PRO A N 1
ATOM 529 C CA . PRO A 1 69 ? 11.029 7.767 -21.799 1.00 55.22 69 PRO A CA 1
ATOM 530 C C . PRO A 1 69 ? 11.318 9.181 -22.324 1.00 55.22 69 PRO A C 1
ATOM 532 O O . PRO A 1 69 ? 10.372 9.957 -22.509 1.00 55.22 69 PRO A O 1
ATOM 535 N N . PRO A 1 70 ? 12.597 9.545 -22.533 1.00 53.31 70 PRO A N 1
ATOM 536 C CA . PRO A 1 70 ? 12.931 10.867 -23.030 1.00 53.31 70 PRO A CA 1
ATOM 537 C C . PRO A 1 70 ? 12.229 11.106 -24.377 1.00 53.31 70 PRO A C 1
ATOM 539 O O . PRO A 1 70 ? 12.063 10.160 -25.159 1.00 53.31 70 PRO A O 1
ATOM 542 N N . PRO A 1 71 ? 11.806 12.350 -24.672 1.00 55.00 71 PRO A N 1
ATOM 543 C CA . PRO A 1 71 ? 11.288 12.682 -25.992 1.00 55.00 71 PRO A CA 1
ATOM 544 C C . PRO A 1 71 ? 12.319 12.281 -27.054 1.00 55.00 71 PRO A C 1
ATOM 546 O O . PRO A 1 71 ? 13.526 12.447 -26.851 1.00 55.00 71 PRO A O 1
ATOM 549 N N . ARG A 1 72 ? 11.850 11.712 -28.174 1.00 50.72 72 ARG A N 1
ATOM 550 C CA . ARG A 1 72 ? 12.715 11.266 -29.280 1.00 50.72 72 ARG A CA 1
ATOM 551 C C . ARG A 1 72 ? 13.646 12.418 -29.684 1.00 50.72 72 ARG A C 1
ATOM 553 O O . ARG A 1 72 ? 13.172 13.417 -30.210 1.00 50.72 72 ARG A O 1
ATOM 560 N N . GLY A 1 73 ? 14.946 12.273 -29.413 1.00 56.06 73 GLY A N 1
ATOM 561 C CA . GLY A 1 73 ? 15.976 13.275 -29.722 1.00 56.06 73 GLY A CA 1
ATOM 562 C C . GLY A 1 73 ? 16.711 13.875 -28.516 1.00 56.06 73 GLY A C 1
ATOM 563 O O . GLY A 1 73 ? 17.724 14.538 -28.716 1.00 56.06 73 GLY A O 1
ATOM 564 N N . ALA A 1 74 ? 16.273 13.630 -27.276 1.00 50.47 74 ALA A N 1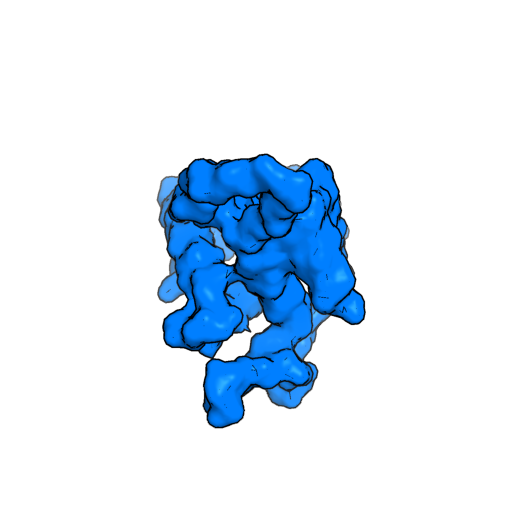
ATOM 565 C CA . ALA A 1 74 ? 17.017 14.059 -26.090 1.00 50.47 74 ALA A CA 1
ATOM 566 C C . ALA A 1 74 ? 18.094 13.026 -25.708 1.00 50.47 74 ALA A C 1
ATOM 568 O O . ALA A 1 74 ? 17.797 11.856 -25.460 1.00 50.47 74 ALA A O 1
ATOM 569 N N . VAL A 1 75 ? 19.354 13.468 -25.668 1.00 46.53 75 VAL A N 1
ATOM 570 C CA . VAL A 1 75 ? 20.505 12.663 -25.232 1.00 46.53 75 VAL A CA 1
ATOM 571 C C . VAL A 1 75 ? 20.297 12.267 -23.769 1.00 46.53 75 VAL A C 1
ATOM 573 O O . VAL A 1 75 ? 20.013 13.120 -22.929 1.00 46.53 75 VAL A O 1
ATOM 576 N N . ALA A 1 76 ? 20.407 10.972 -23.467 1.00 51.47 76 ALA A N 1
ATOM 577 C CA . ALA A 1 76 ? 20.196 10.409 -22.137 1.00 51.47 76 ALA A CA 1
ATOM 578 C C . ALA A 1 76 ? 21.296 10.855 -21.155 1.00 51.47 76 ALA A C 1
ATOM 580 O O . ALA A 1 76 ? 22.258 10.137 -20.900 1.00 51.47 76 ALA A O 1
ATOM 581 N N . GLY A 1 77 ? 21.160 12.061 -20.608 1.00 42.09 77 GLY A N 1
ATOM 582 C CA . GLY A 1 77 ? 21.958 12.548 -19.490 1.00 42.09 77 GLY A CA 1
ATOM 583 C C . GLY A 1 77 ? 21.260 12.251 -18.164 1.00 42.09 77 GLY A C 1
ATOM 584 O O . GLY A 1 77 ? 20.248 12.867 -17.852 1.00 42.09 77 GLY A O 1
ATOM 585 N N . GLY A 1 78 ? 21.806 11.320 -17.377 1.00 45.12 78 GLY A N 1
ATOM 586 C CA . GLY A 1 78 ? 21.589 11.268 -15.925 1.00 45.12 78 GLY A CA 1
ATOM 587 C C . GLY A 1 78 ? 20.206 10.820 -15.432 1.00 45.12 78 GLY A C 1
ATOM 588 O O . GLY A 1 78 ? 19.586 11.511 -14.632 1.00 45.12 78 GLY A O 1
ATOM 589 N N . ALA A 1 79 ? 19.735 9.632 -15.819 1.00 48.56 79 ALA A N 1
ATOM 590 C CA . ALA A 1 79 ? 18.514 9.029 -15.258 1.00 48.56 79 ALA A CA 1
ATOM 591 C C . ALA A 1 79 ? 18.727 8.293 -13.909 1.00 48.56 79 ALA A C 1
ATOM 593 O O . ALA A 1 79 ? 17.870 7.516 -13.498 1.00 48.56 79 ALA A O 1
ATOM 594 N N . GLY A 1 80 ? 19.866 8.495 -13.236 1.00 44.72 80 GLY A N 1
ATOM 595 C CA . GLY A 1 80 ? 20.303 7.648 -12.117 1.00 44.72 80 GLY A CA 1
ATOM 596 C C . GLY A 1 80 ? 19.761 8.000 -10.727 1.00 44.72 80 GLY A C 1
ATOM 597 O O . GLY A 1 80 ? 19.784 7.134 -9.868 1.00 44.72 80 GLY A O 1
ATOM 598 N N . ASP A 1 81 ? 19.274 9.228 -10.494 1.00 52.22 81 ASP A N 1
ATOM 599 C CA . ASP A 1 81 ? 19.000 9.717 -9.120 1.00 52.22 81 ASP A CA 1
ATOM 600 C C . ASP A 1 81 ? 17.588 10.331 -8.937 1.00 52.22 81 ASP A C 1
ATOM 602 O O . ASP A 1 81 ? 17.022 10.387 -7.844 1.00 52.22 81 ASP A O 1
ATOM 606 N N . GLY A 1 82 ? 16.947 10.759 -10.033 1.00 56.06 82 GLY A N 1
ATOM 607 C CA . GLY A 1 82 ? 15.628 11.407 -9.988 1.00 56.06 82 GLY A CA 1
ATOM 608 C C . GLY A 1 82 ? 14.454 10.457 -9.703 1.00 56.06 82 GLY A C 1
ATOM 609 O O . GLY A 1 82 ? 13.498 10.845 -9.028 1.00 56.06 82 GLY A O 1
ATOM 610 N N . GLY A 1 83 ? 14.520 9.212 -10.192 1.00 59.75 83 GLY A N 1
ATOM 611 C CA . GLY A 1 83 ? 13.478 8.194 -9.983 1.00 59.75 83 GLY A CA 1
ATOM 612 C C . GLY A 1 83 ? 13.418 7.701 -8.535 1.00 59.75 83 GLY A C 1
ATOM 613 O O . GLY A 1 83 ? 12.332 7.542 -7.963 1.00 59.75 83 GLY A O 1
ATOM 614 N N . ASP A 1 84 ? 14.583 7.556 -7.908 1.00 69.25 84 ASP A N 1
ATOM 615 C CA . ASP A 1 84 ? 14.712 7.122 -6.518 1.00 69.25 84 ASP A CA 1
ATOM 616 C C . ASP A 1 84 ? 14.153 8.166 -5.556 1.00 69.25 84 ASP A C 1
ATOM 618 O O . ASP A 1 84 ? 13.352 7.854 -4.667 1.00 69.25 84 ASP A O 1
ATOM 622 N N . ARG A 1 85 ? 14.466 9.440 -5.813 1.00 75.88 85 ARG A N 1
ATOM 623 C CA . ARG A 1 85 ? 13.940 10.569 -5.043 1.00 75.88 85 ARG A CA 1
ATOM 624 C C . ARG A 1 85 ? 12.423 10.726 -5.184 1.00 75.88 85 ARG A C 1
ATOM 626 O O . ARG A 1 85 ? 11.758 11.032 -4.196 1.00 75.88 85 ARG A O 1
ATOM 633 N N . ALA A 1 86 ? 11.863 10.485 -6.372 1.00 77.94 86 ALA A N 1
ATOM 634 C CA . ALA A 1 86 ? 10.422 10.587 -6.609 1.00 77.94 86 ALA A CA 1
ATOM 635 C C . ALA A 1 86 ? 9.621 9.479 -5.904 1.00 77.94 86 ALA A C 1
ATOM 637 O O . ALA A 1 86 ? 8.592 9.765 -5.291 1.00 77.94 86 ALA A O 1
ATOM 638 N N . ALA A 1 87 ? 10.085 8.227 -5.945 1.00 80.00 87 ALA A N 1
ATOM 639 C CA . ALA A 1 87 ? 9.421 7.144 -5.216 1.00 80.00 87 ALA A CA 1
ATOM 640 C C . ALA A 1 87 ? 9.569 7.294 -3.699 1.00 80.00 87 ALA A C 1
ATOM 642 O O . ALA A 1 87 ? 8.617 7.024 -2.969 1.00 80.00 87 ALA A O 1
ATOM 643 N N . LEU A 1 88 ? 10.723 7.776 -3.220 1.00 83.94 88 LEU A N 1
ATOM 644 C CA . LEU A 1 88 ? 10.903 8.104 -1.807 1.00 83.94 88 LEU A CA 1
ATOM 645 C C . LEU A 1 88 ? 9.931 9.206 -1.373 1.00 83.94 88 LEU A C 1
ATOM 647 O O . LEU A 1 88 ? 9.264 9.047 -0.354 1.00 83.94 88 LEU A O 1
ATOM 651 N N . ALA A 1 89 ? 9.806 10.288 -2.148 1.00 83.94 89 ALA A N 1
ATOM 652 C CA . ALA A 1 89 ? 8.860 11.365 -1.862 1.00 83.94 89 ALA A CA 1
ATOM 653 C C . ALA A 1 89 ? 7.408 10.860 -1.835 1.00 83.94 89 ALA A C 1
ATOM 655 O O . ALA A 1 89 ? 6.672 11.175 -0.902 1.00 83.94 89 ALA A O 1
ATOM 656 N N . ALA A 1 90 ? 7.018 10.014 -2.794 1.00 84.62 90 ALA A N 1
ATOM 657 C CA . ALA A 1 90 ? 5.687 9.412 -2.827 1.00 84.62 90 ALA A CA 1
ATOM 658 C C . ALA A 1 90 ? 5.438 8.481 -1.625 1.00 84.62 90 ALA A C 1
ATOM 660 O O . ALA A 1 90 ? 4.370 8.534 -1.015 1.00 84.62 90 ALA A O 1
ATOM 661 N N . ALA A 1 91 ? 6.425 7.667 -1.237 1.00 86.00 91 ALA A N 1
ATOM 662 C CA . ALA A 1 91 ? 6.327 6.786 -0.075 1.00 86.00 91 ALA A CA 1
ATOM 663 C C . ALA A 1 91 ? 6.229 7.587 1.233 1.00 86.00 91 ALA A C 1
ATOM 665 O O . ALA A 1 91 ? 5.381 7.288 2.072 1.00 86.00 91 ALA A O 1
ATOM 666 N N . VAL A 1 92 ? 7.042 8.637 1.393 1.00 86.06 92 VAL A N 1
ATOM 667 C CA . VAL A 1 92 ? 6.976 9.560 2.540 1.00 86.06 92 VAL A CA 1
ATOM 668 C C . VAL A 1 92 ? 5.627 10.271 2.583 1.00 86.06 92 VAL A C 1
ATOM 670 O O . VAL A 1 92 ? 5.001 10.312 3.641 1.00 86.06 92 VAL A O 1
ATOM 673 N N . GLY A 1 93 ? 5.142 10.785 1.451 1.00 85.00 93 GLY A N 1
ATOM 674 C CA . GLY A 1 93 ? 3.841 11.447 1.357 1.00 85.00 93 GLY A CA 1
ATOM 675 C C . GLY A 1 93 ? 2.687 10.510 1.712 1.00 85.00 93 GLY A C 1
ATOM 676 O O . GLY A 1 93 ? 1.795 10.887 2.468 1.00 85.00 93 GLY A O 1
ATOM 677 N N . PHE A 1 94 ? 2.726 9.265 1.235 1.00 85.69 94 PHE A N 1
ATOM 678 C CA . PHE A 1 94 ? 1.738 8.245 1.580 1.00 85.69 94 PHE A CA 1
ATOM 679 C C . PHE A 1 94 ? 1.743 7.924 3.080 1.00 85.69 94 PHE A C 1
ATOM 681 O O . PHE A 1 94 ? 0.699 7.988 3.720 1.00 85.69 94 PHE A O 1
ATOM 688 N N . VAL A 1 95 ? 2.912 7.653 3.670 1.00 83.81 95 VAL A N 1
ATOM 689 C CA . VAL A 1 95 ? 3.034 7.347 5.108 1.00 83.81 95 VAL A CA 1
ATOM 690 C C . VAL A 1 95 ? 2.637 8.543 5.979 1.00 83.81 95 VAL A C 1
ATOM 692 O O . VAL A 1 95 ? 1.947 8.380 6.984 1.00 83.81 95 VAL A O 1
ATOM 695 N N . THR A 1 96 ? 3.007 9.759 5.576 1.00 82.88 96 THR A N 1
ATOM 696 C CA . THR A 1 96 ? 2.676 10.989 6.312 1.00 82.88 96 THR A CA 1
ATOM 697 C C . THR A 1 96 ? 1.168 11.242 6.345 1.00 82.88 96 THR A C 1
ATOM 699 O O . THR A 1 96 ? 0.660 11.706 7.364 1.00 82.88 96 THR A O 1
ATOM 702 N N . GLN A 1 97 ? 0.424 10.880 5.292 1.00 84.62 97 GLN A N 1
ATOM 703 C CA . GLN A 1 97 ? -1.041 10.998 5.288 1.00 84.62 97 GLN A CA 1
ATOM 704 C C . GLN A 1 97 ? -1.699 10.173 6.404 1.00 84.62 97 GLN A C 1
ATOM 706 O O . GLN A 1 97 ? -2.647 10.654 7.027 1.00 84.62 97 GLN A O 1
ATOM 711 N N . PHE A 1 98 ? -1.162 8.992 6.738 1.00 8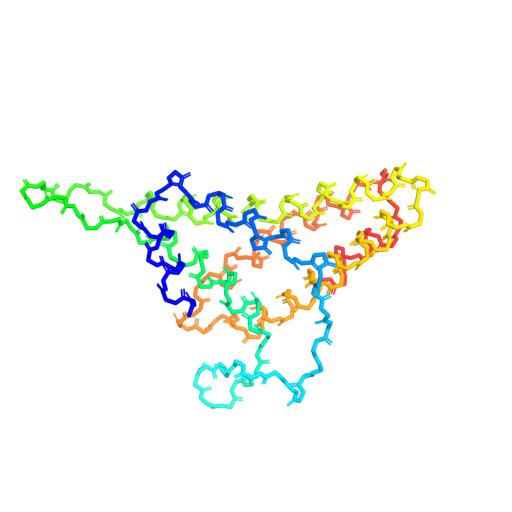2.62 98 PHE A N 1
ATOM 712 C CA . PHE A 1 98 ? -1.643 8.220 7.891 1.00 82.62 98 PHE A CA 1
ATOM 713 C C . PHE A 1 98 ? -1.392 8.949 9.209 1.00 82.62 98 PHE A C 1
ATOM 715 O O . PHE A 1 98 ? -2.290 8.999 10.042 1.00 82.62 98 PHE A O 1
ATOM 722 N N . ALA A 1 99 ? -0.213 9.551 9.388 1.00 76.44 99 ALA A N 1
ATOM 723 C CA . ALA A 1 99 ? 0.110 10.308 10.598 1.00 76.44 99 ALA A CA 1
ATOM 724 C C . ALA A 1 99 ? -0.789 11.548 10.769 1.00 76.44 99 ALA A C 1
ATOM 726 O O . ALA A 1 99 ? -1.235 11.841 11.879 1.00 76.44 99 ALA A O 1
ATOM 727 N N . VAL A 1 100 ? -1.102 12.249 9.672 1.00 81.44 100 VAL A N 1
ATOM 728 C CA . VAL A 1 100 ? -2.033 13.390 9.678 1.00 81.44 100 VAL A CA 1
ATOM 729 C C . VAL A 1 100 ? -3.447 12.934 10.028 1.00 81.44 100 VAL A C 1
ATOM 731 O O . VAL A 1 100 ? -4.036 13.469 10.965 1.00 81.44 100 VAL A O 1
ATOM 734 N N . LYS A 1 101 ? -3.980 11.914 9.338 1.00 83.31 101 LYS A N 1
ATOM 735 C CA . LYS A 1 101 ? -5.326 11.388 9.629 1.00 83.31 101 LYS A CA 1
ATOM 736 C C . LYS A 1 101 ? -5.461 10.856 11.036 1.00 83.31 101 LYS A C 1
ATOM 738 O O . LYS A 1 101 ? -6.492 11.049 11.675 1.00 83.31 101 LYS A O 1
ATOM 743 N N . PHE A 1 102 ? -4.401 10.244 11.528 1.00 74.44 102 PHE A N 1
ATOM 744 C CA . PHE A 1 102 ? -4.315 9.831 12.905 1.00 74.44 102 PHE A CA 1
ATOM 745 C C . PHE A 1 102 ? -4.472 11.034 13.861 1.00 74.44 102 PHE A C 1
ATOM 747 O O . PHE A 1 102 ? -5.397 11.043 14.675 1.00 74.44 102 PHE A O 1
ATOM 754 N N . GLY A 1 103 ? -3.661 12.085 13.707 1.00 73.38 103 GLY A N 1
ATOM 755 C CA . GLY A 1 103 ? -3.747 13.281 14.553 1.00 73.38 103 GLY A CA 1
ATOM 756 C C . GLY A 1 103 ? -5.087 14.027 14.462 1.00 73.38 103 GLY A C 1
ATOM 757 O O . GLY A 1 103 ? -5.539 14.594 15.457 1.00 73.38 103 GLY A O 1
ATOM 758 N N . GLU A 1 104 ? -5.740 14.017 13.296 1.00 81.62 104 GLU A N 1
ATOM 759 C CA . GLU A 1 104 ? -7.101 14.548 13.118 1.00 81.62 104 GLU A CA 1
ATOM 760 C C . GLU A 1 104 ? -8.133 13.723 13.901 1.00 81.62 104 GLU A C 1
ATOM 762 O O . GLU A 1 104 ? -8.969 14.288 14.608 1.00 81.62 104 GLU A O 1
ATOM 767 N N . SER A 1 105 ? -8.048 12.391 13.827 1.00 78.50 105 SER A N 1
ATOM 768 C CA . SER A 1 105 ? -8.997 11.495 14.497 1.00 78.50 105 SER A CA 1
ATOM 769 C C . SER A 1 105 ? -8.928 11.565 16.028 1.00 78.50 105 SER A C 1
ATOM 771 O O . SER A 1 105 ? -9.967 11.497 16.683 1.00 78.50 105 SER A O 1
ATOM 773 N N . GLU A 1 106 ? -7.739 11.777 16.610 1.00 71.62 106 GLU A N 1
ATOM 774 C CA . GLU A 1 106 ? -7.562 11.925 18.066 1.00 71.62 106 GLU A CA 1
ATOM 775 C C . GLU A 1 106 ? -8.255 13.164 18.619 1.00 71.62 106 GLU A C 1
ATOM 777 O O . GLU A 1 106 ? -8.884 13.134 19.677 1.00 71.62 106 GLU A O 1
ATOM 782 N N . LYS A 1 107 ? -8.121 14.274 17.893 1.00 77.69 107 LYS A N 1
ATOM 783 C CA . LYS A 1 107 ? -8.658 15.570 18.308 1.00 77.69 107 LYS A CA 1
ATOM 784 C C . LYS A 1 107 ? -10.166 15.651 18.115 1.00 77.69 107 LYS A C 1
ATOM 786 O O . LYS A 1 107 ? -10.795 16.574 18.629 1.00 77.69 107 LYS A O 1
ATOM 791 N N . SER A 1 108 ? -10.750 14.702 17.386 1.00 78.44 108 SER A N 1
ATOM 792 C CA . SER A 1 108 ? -12.174 14.705 17.117 1.00 78.44 108 SER A CA 1
ATOM 793 C C . SER A 1 108 ? -12.995 14.197 18.300 1.00 78.44 108 SER A C 1
ATOM 795 O O . SER A 1 108 ? -12.731 13.148 18.900 1.00 78.44 108 SER A O 1
ATOM 797 N N . SER A 1 109 ? -14.062 14.930 18.605 1.00 74.12 109 SER A N 1
ATOM 798 C CA . SER A 1 109 ? -15.135 14.502 19.503 1.00 74.12 109 SER A CA 1
ATOM 799 C C . SER A 1 109 ? -16.200 13.659 18.792 1.00 74.12 109 SER A C 1
ATOM 801 O O . SER A 1 109 ? -17.030 13.037 19.456 1.00 74.12 109 SER A O 1
ATOM 803 N N . LYS A 1 110 ? -16.190 13.598 17.453 1.00 84.06 110 LYS A N 1
ATOM 804 C CA . LYS A 1 110 ? -17.192 12.863 16.676 1.00 84.06 110 LYS A CA 1
ATOM 805 C C . LYS A 1 110 ? -16.784 11.405 16.510 1.00 84.06 110 LYS A C 1
ATOM 807 O O . LYS A 1 110 ? -15.728 11.098 15.962 1.00 84.06 110 LYS A O 1
ATOM 812 N N . LYS A 1 111 ? -17.682 10.495 16.896 1.00 80.00 111 LYS A N 1
ATOM 813 C CA . LYS A 1 111 ? -17.484 9.043 16.761 1.00 80.00 111 LYS A CA 1
ATOM 814 C C . LYS A 1 111 ? -17.115 8.623 15.329 1.00 80.00 111 LYS A C 1
ATOM 816 O O . LYS A 1 111 ? -16.156 7.888 15.156 1.00 80.00 111 LYS A O 1
ATOM 821 N N . ALA A 1 112 ? -17.799 9.159 14.315 1.00 75.06 112 ALA A N 1
ATOM 822 C CA . ALA A 1 112 ? -17.529 8.827 12.913 1.00 75.06 112 ALA A CA 1
ATOM 823 C C . ALA A 1 112 ? -16.088 9.156 12.471 1.00 75.06 112 ALA A C 1
ATOM 825 O O . ALA A 1 112 ? -15.465 8.381 11.753 1.00 75.06 112 ALA A O 1
ATOM 826 N N . GLU A 1 113 ? -15.527 10.278 12.930 1.00 74.94 113 GLU A N 1
ATOM 827 C CA . GLU A 1 113 ? -14.150 10.673 12.599 1.00 74.94 113 GLU A CA 1
ATOM 828 C C . GLU A 1 113 ? -13.117 9.775 13.313 1.00 74.94 113 GLU A C 1
ATOM 830 O O . GLU A 1 113 ? -12.067 9.469 12.744 1.00 74.94 113 GLU A O 1
ATOM 835 N N . ARG A 1 114 ? -13.443 9.272 14.513 1.00 75.12 114 ARG A N 1
ATOM 836 C CA . ARG A 1 114 ? -12.637 8.261 15.224 1.00 75.12 114 ARG A CA 1
ATOM 837 C C . ARG A 1 114 ? -12.693 6.892 14.546 1.00 75.12 114 ARG A C 1
ATOM 839 O O . ARG A 1 114 ? -11.653 6.261 14.364 1.00 75.12 114 ARG A O 1
ATOM 846 N N . ASP A 1 115 ? -13.883 6.461 14.136 1.00 77.00 115 ASP A N 1
ATOM 847 C CA . ASP A 1 115 ? -14.092 5.191 13.432 1.00 77.00 115 ASP A CA 1
ATOM 848 C C . ASP A 1 115 ? -13.353 5.197 12.081 1.00 77.00 115 ASP A C 1
ATOM 850 O O . ASP A 1 115 ? -12.659 4.235 11.747 1.00 77.00 115 ASP A O 1
ATOM 854 N N . HIS A 1 116 ? -13.387 6.321 11.352 1.00 77.69 116 HIS A N 1
ATOM 855 C CA . HIS A 1 116 ? -12.572 6.514 10.150 1.00 77.69 116 HIS A CA 1
ATOM 856 C C . HIS A 1 116 ? -11.072 6.404 10.452 1.00 77.69 116 HIS A C 1
ATOM 858 O O . HIS A 1 116 ? -10.373 5.665 9.762 1.00 77.69 116 HIS A O 1
ATOM 864 N N . GLY A 1 117 ? -10.567 7.082 11.491 1.00 78.00 117 GLY A N 1
ATOM 865 C CA . GLY A 1 117 ? -9.161 6.975 11.911 1.00 78.00 117 GLY A CA 1
ATOM 866 C C . GLY A 1 117 ? -8.727 5.533 12.200 1.00 78.00 117 GLY A C 1
ATOM 867 O O . GLY A 1 117 ? -7.643 5.109 11.790 1.00 78.00 117 GLY A O 1
ATOM 868 N N . SER A 1 118 ? -9.610 4.748 12.821 1.00 80.19 118 SER A N 1
ATOM 869 C CA . SER A 1 118 ? -9.394 3.323 13.097 1.00 80.19 118 SER A CA 1
ATOM 870 C C . SER A 1 118 ? -9.272 2.469 11.825 1.00 80.19 118 SER A C 1
ATOM 872 O O . SER A 1 118 ? -8.453 1.543 11.775 1.00 80.19 118 SER A O 1
ATOM 874 N N . ALA A 1 119 ? -10.015 2.799 10.761 1.00 85.25 119 ALA A N 1
ATOM 875 C CA . ALA A 1 119 ? -9.904 2.121 9.466 1.00 85.25 119 ALA A CA 1
ATOM 876 C C . ALA A 1 119 ? -8.527 2.351 8.819 1.00 85.25 119 ALA A C 1
ATOM 878 O O . ALA A 1 119 ? -7.860 1.388 8.435 1.00 85.25 119 ALA A O 1
ATOM 879 N N . TYR A 1 120 ? -8.047 3.603 8.790 1.00 86.69 120 TYR A N 1
ATOM 880 C CA . TYR A 1 120 ? -6.705 3.940 8.289 1.00 86.69 120 TYR A CA 1
ATOM 881 C C . TYR A 1 120 ? -5.602 3.215 9.062 1.00 86.69 120 TYR A C 1
ATOM 883 O O . TYR A 1 120 ? -4.656 2.696 8.470 1.00 86.69 120 TYR A O 1
ATOM 891 N N . PHE A 1 121 ? -5.741 3.144 10.383 1.00 82.75 121 PHE A N 1
ATOM 892 C CA . PHE A 1 121 ? -4.806 2.443 11.255 1.00 82.75 121 PHE A CA 1
ATOM 893 C C . PHE A 1 121 ? -4.773 0.936 10.983 1.00 82.75 121 PHE A C 1
ATOM 895 O O . PHE A 1 121 ? -3.708 0.332 10.838 1.00 82.75 121 PHE A O 1
ATOM 902 N N . SER A 1 122 ? -5.955 0.329 10.886 1.00 86.50 122 SER A N 1
ATOM 903 C CA . SER A 1 122 ? -6.107 -1.096 10.600 1.00 86.50 122 SER A CA 1
ATOM 904 C C . SER A 1 122 ? -5.518 -1.445 9.238 1.00 86.50 122 SER A C 1
ATOM 906 O O . SER A 1 122 ? -4.789 -2.432 9.120 1.00 86.50 122 SER A O 1
ATOM 908 N N . PHE A 1 123 ? -5.760 -0.599 8.234 1.00 90.69 123 PHE A N 1
ATOM 909 C CA . PHE A 1 123 ? -5.156 -0.748 6.920 1.00 90.69 123 PHE A CA 1
ATOM 910 C C . PHE A 1 123 ? -3.634 -0.623 6.980 1.00 90.69 123 PHE A C 1
ATOM 912 O O . PHE A 1 123 ? -2.953 -1.497 6.463 1.00 90.69 123 PHE A O 1
ATOM 919 N N . LEU A 1 124 ? -3.080 0.396 7.647 1.00 88.88 124 LEU A N 1
ATOM 920 C CA . LEU A 1 124 ? -1.628 0.594 7.734 1.00 88.88 124 LEU A CA 1
ATOM 921 C C . LEU A 1 124 ? -0.909 -0.625 8.332 1.00 88.88 124 LEU A C 1
ATOM 923 O O . LEU A 1 124 ? 0.152 -1.026 7.850 1.00 88.88 124 LEU A O 1
ATOM 927 N N . ARG A 1 125 ? -1.509 -1.254 9.350 1.00 87.00 125 ARG A N 1
ATOM 928 C CA . ARG A 1 125 ? -0.987 -2.484 9.961 1.00 87.00 125 ARG A CA 1
ATOM 929 C C . ARG A 1 125 ? -1.009 -3.664 8.985 1.00 87.00 125 ARG A C 1
ATOM 931 O O . ARG A 1 125 ? -0.023 -4.394 8.898 1.00 87.00 125 ARG A O 1
ATOM 938 N N . GLU A 1 126 ? -2.108 -3.870 8.260 1.00 90.62 126 GLU A N 1
ATOM 939 C CA . GLU A 1 126 ? -2.197 -4.938 7.251 1.00 90.62 126 GLU A CA 1
ATOM 940 C C . GLU A 1 126 ? -1.273 -4.662 6.055 1.00 90.62 126 GLU A C 1
ATOM 942 O O . GLU A 1 126 ? -0.552 -5.557 5.619 1.00 90.62 126 GLU A O 1
ATOM 947 N N . PHE A 1 127 ? -1.185 -3.411 5.606 1.00 92.06 127 PHE A N 1
ATOM 948 C CA . PHE A 1 127 ? -0.268 -2.965 4.563 1.00 92.06 127 PHE A CA 1
ATOM 949 C C . PHE A 1 127 ? 1.192 -3.243 4.932 1.00 92.06 127 PHE A C 1
ATOM 951 O O . PHE A 1 127 ? 1.944 -3.765 4.116 1.00 92.06 127 PHE A O 1
ATOM 958 N N . ALA A 1 128 ? 1.606 -2.960 6.169 1.00 90.31 128 ALA A N 1
ATOM 959 C CA . ALA A 1 128 ? 2.966 -3.253 6.614 1.00 90.31 128 ALA A CA 1
ATOM 960 C C . ALA A 1 128 ? 3.270 -4.760 6.667 1.00 90.31 128 ALA A C 1
ATOM 962 O O . ALA A 1 128 ? 4.403 -5.168 6.408 1.00 90.31 128 ALA A O 1
ATOM 963 N N . ARG A 1 129 ? 2.279 -5.607 6.979 1.00 90.50 129 ARG A N 1
ATOM 964 C CA . ARG A 1 129 ? 2.418 -7.076 6.898 1.00 90.50 129 ARG A CA 1
ATOM 965 C C . ARG A 1 129 ? 2.539 -7.551 5.453 1.00 90.50 129 ARG A C 1
ATOM 967 O O . ARG A 1 129 ? 3.362 -8.420 5.161 1.00 90.50 129 ARG A O 1
ATOM 974 N N . ASP A 1 130 ? 1.763 -6.960 4.554 1.00 93.19 130 ASP A N 1
ATOM 975 C CA . ASP A 1 130 ? 1.820 -7.257 3.123 1.00 93.19 130 ASP A CA 1
ATOM 976 C C . ASP A 1 130 ? 3.160 -6.829 2.525 1.00 93.19 130 ASP A C 1
ATOM 978 O O . ASP A 1 130 ? 3.821 -7.623 1.859 1.00 93.19 130 ASP A O 1
ATOM 982 N N . ALA A 1 131 ? 3.622 -5.620 2.849 1.00 92.06 131 ALA A N 1
ATOM 983 C CA . ALA A 1 131 ? 4.930 -5.124 2.445 1.00 92.06 131 ALA A CA 1
ATOM 984 C C . ALA A 1 131 ? 6.065 -5.994 3.005 1.00 92.06 131 ALA A C 1
ATOM 986 O O . ALA A 1 131 ? 7.020 -6.268 2.289 1.00 92.06 131 ALA A O 1
ATOM 987 N N . ARG A 1 132 ? 5.961 -6.495 4.246 1.00 91.81 132 ARG A N 1
ATOM 988 C CA . ARG A 1 132 ? 6.915 -7.479 4.793 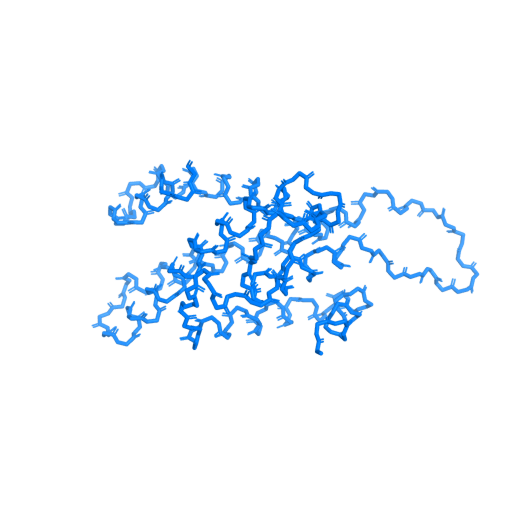1.00 91.81 132 ARG A CA 1
ATOM 989 C C . ARG A 1 132 ? 6.913 -8.787 4.009 1.00 91.81 132 ARG A C 1
ATOM 991 O O . ARG A 1 132 ? 7.983 -9.319 3.741 1.00 91.81 132 ARG A O 1
ATOM 998 N N . SER A 1 133 ? 5.740 -9.273 3.609 1.00 91.69 133 SER A N 1
ATOM 999 C CA . SER A 1 133 ? 5.613 -10.497 2.803 1.00 91.69 133 SER A CA 1
ATOM 1000 C C . SER A 1 133 ? 6.222 -10.331 1.407 1.00 91.69 133 SER A C 1
ATOM 1002 O O . SER A 1 133 ? 6.805 -11.272 0.877 1.00 91.69 133 SER A O 1
ATOM 1004 N N . ALA A 1 134 ? 6.125 -9.127 0.839 1.00 91.81 134 ALA A N 1
ATOM 1005 C CA . ALA A 1 134 ? 6.720 -8.773 -0.447 1.00 91.81 134 ALA A CA 1
ATOM 1006 C C . ALA A 1 134 ? 8.198 -8.333 -0.352 1.00 91.81 134 ALA A C 1
ATOM 1008 O O . ALA A 1 134 ? 8.871 -8.160 -1.368 1.00 91.81 134 ALA A O 1
ATOM 1009 N N . CYS A 1 135 ? 8.722 -8.122 0.857 1.00 90.88 135 CYS A N 1
ATOM 1010 C CA . CYS A 1 135 ? 10.066 -7.598 1.066 1.00 90.88 135 CYS A CA 1
ATOM 1011 C C . CYS A 1 135 ? 11.128 -8.604 0.611 1.00 90.88 135 CYS A C 1
ATOM 1013 O O . CYS A 1 135 ? 11.069 -9.789 0.931 1.00 90.88 135 CYS A O 1
ATOM 1015 N N . GLY A 1 136 ? 12.137 -8.112 -0.108 1.00 85.38 136 GLY A N 1
ATOM 1016 C CA . GLY A 1 136 ? 13.215 -8.944 -0.647 1.00 85.38 136 GLY A CA 1
ATOM 1017 C C . GLY A 1 136 ? 12.844 -9.722 -1.912 1.00 85.38 136 GLY A C 1
ATOM 1018 O O . GLY A 1 136 ? 13.715 -10.381 -2.475 1.00 85.38 136 GLY A O 1
ATOM 1019 N N . LEU A 1 137 ? 11.598 -9.623 -2.389 1.00 88.75 137 LEU A N 1
ATOM 1020 C CA . LEU A 1 137 ? 11.222 -10.133 -3.704 1.00 88.75 137 LEU A CA 1
ATOM 1021 C C . LEU A 1 137 ? 11.688 -9.150 -4.793 1.00 88.75 137 LEU A C 1
ATOM 1023 O O . LEU A 1 137 ? 11.463 -7.941 -4.658 1.00 88.75 137 LEU A O 1
ATOM 1027 N N . PRO A 1 138 ? 12.349 -9.630 -5.863 1.00 85.94 138 PRO A N 1
ATOM 1028 C CA . PRO A 1 138 ? 12.943 -8.769 -6.886 1.00 85.94 138 PRO A CA 1
ATOM 1029 C C . PRO A 1 138 ? 11.906 -7.947 -7.659 1.00 85.94 138 PRO A C 1
ATOM 1031 O O . PRO A 1 138 ? 12.214 -6.850 -8.121 1.00 85.94 138 PRO A O 1
ATOM 1034 N N . GLU A 1 139 ? 10.676 -8.439 -7.784 1.00 85.44 139 GLU A N 1
ATOM 1035 C CA . GLU A 1 139 ? 9.591 -7.742 -8.467 1.00 85.44 139 GLU A CA 1
ATOM 1036 C C . GLU A 1 139 ? 8.896 -6.678 -7.597 1.00 85.44 139 GLU A C 1
ATOM 1038 O O . GLU A 1 139 ? 8.197 -5.828 -8.148 1.00 85.44 139 GLU A O 1
ATOM 1043 N N . TRP A 1 140 ? 9.171 -6.645 -6.281 1.00 89.94 140 TRP A N 1
ATOM 1044 C CA . TRP A 1 140 ? 8.597 -5.700 -5.305 1.00 89.94 140 TRP A CA 1
ATOM 1045 C C . TRP A 1 140 ? 9.639 -4.805 -4.590 1.00 89.94 140 TRP A C 1
ATOM 1047 O O . TRP A 1 140 ? 9.621 -4.686 -3.360 1.00 89.94 140 TRP A O 1
ATOM 1057 N N . PRO A 1 141 ? 10.527 -4.083 -5.301 1.00 87.62 141 PRO A N 1
ATOM 1058 C CA . PRO A 1 141 ? 11.539 -3.220 -4.678 1.00 87.62 141 PRO A CA 1
ATOM 1059 C C . PRO A 1 141 ? 10.934 -2.084 -3.831 1.00 87.62 141 PRO A C 1
ATOM 1061 O O . PRO A 1 141 ? 11.524 -1.665 -2.830 1.00 87.62 141 PRO A O 1
ATOM 1064 N N . ALA A 1 142 ? 9.726 -1.622 -4.177 1.00 89.38 142 ALA A N 1
ATOM 1065 C CA . ALA A 1 142 ? 9.008 -0.607 -3.408 1.00 89.38 142 ALA A CA 1
ATOM 1066 C C . ALA A 1 142 ? 8.634 -1.079 -1.992 1.00 89.38 142 ALA A C 1
ATOM 1068 O O . ALA A 1 142 ? 8.530 -0.247 -1.094 1.00 89.38 142 ALA A O 1
ATOM 1069 N N . ALA A 1 143 ? 8.494 -2.389 -1.754 1.00 90.81 143 ALA A N 1
ATOM 1070 C CA . ALA A 1 143 ? 8.176 -2.925 -0.431 1.00 90.81 143 ALA A CA 1
ATOM 1071 C C . ALA A 1 143 ? 9.282 -2.605 0.587 1.00 90.81 143 ALA A C 1
ATOM 1073 O O . ALA A 1 143 ? 9.006 -2.104 1.679 1.00 90.81 143 ALA A O 1
ATOM 1074 N N . THR A 1 144 ? 10.544 -2.790 0.194 1.00 89.25 144 THR A N 1
ATOM 1075 C CA . THR A 1 144 ? 11.711 -2.443 1.017 1.00 89.25 144 THR A CA 1
ATOM 1076 C C . THR A 1 144 ? 11.765 -0.943 1.308 1.00 89.25 144 THR A C 1
ATOM 1078 O O . THR A 1 144 ? 12.011 -0.536 2.446 1.00 89.25 144 THR A O 1
ATOM 1081 N N . LEU A 1 145 ? 11.515 -0.107 0.295 1.00 87.19 145 LEU A N 1
ATOM 1082 C CA . LEU A 1 145 ? 11.481 1.349 0.449 1.00 87.19 145 LEU A CA 1
ATOM 1083 C C . LEU A 1 145 ? 10.379 1.777 1.429 1.00 87.19 145 LEU A C 1
ATOM 1085 O O . LEU A 1 145 ? 10.652 2.525 2.369 1.00 87.19 145 LEU A O 1
ATOM 1089 N N . CYS A 1 146 ? 9.162 1.257 1.253 1.00 88.06 146 CYS A N 1
ATOM 1090 C CA . CYS A 1 146 ? 8.029 1.511 2.139 1.00 88.06 146 CYS A CA 1
ATOM 1091 C C . CYS A 1 146 ? 8.339 1.147 3.583 1.00 88.06 146 CYS A C 1
ATOM 1093 O O . CYS A 1 146 ? 8.099 1.959 4.470 1.00 88.06 146 CYS A O 1
ATOM 1095 N N . LEU A 1 147 ? 8.896 -0.041 3.828 1.00 88.38 147 LEU A N 1
ATOM 1096 C CA . LEU A 1 147 ? 9.228 -0.481 5.181 1.00 88.38 147 LEU A CA 1
ATOM 1097 C C . LEU A 1 147 ? 10.290 0.408 5.826 1.00 88.38 147 LEU A C 1
ATOM 1099 O O . LEU A 1 147 ? 10.156 0.745 6.997 1.00 88.38 147 LEU A O 1
ATOM 1103 N N . ARG A 1 148 ? 11.298 0.870 5.075 1.00 87.12 148 ARG A N 1
ATOM 1104 C CA . ARG A 1 148 ? 12.289 1.830 5.596 1.00 87.12 148 ARG A CA 1
ATOM 1105 C C . ARG A 1 148 ? 11.657 3.170 5.971 1.00 87.12 148 ARG A C 1
ATOM 1107 O O . ARG A 1 148 ? 12.009 3.738 7.004 1.00 87.12 148 ARG A O 1
ATOM 1114 N N . VAL A 1 149 ? 10.748 3.684 5.142 1.00 87.12 149 VAL A N 1
ATOM 1115 C CA . VAL A 1 149 ? 10.023 4.934 5.423 1.00 87.12 149 VAL A CA 1
ATOM 1116 C C . VAL A 1 149 ? 9.122 4.757 6.643 1.00 87.12 149 VAL A C 1
ATOM 1118 O O . VAL A 1 149 ? 9.188 5.560 7.572 1.00 87.12 149 VAL A O 1
ATOM 1121 N N . LEU A 1 150 ? 8.341 3.678 6.678 1.00 85.25 150 LEU A N 1
ATOM 1122 C CA . LEU A 1 150 ? 7.482 3.326 7.803 1.00 85.25 150 LEU A CA 1
ATOM 1123 C C . LEU A 1 150 ? 8.287 3.183 9.096 1.00 85.25 150 LEU A C 1
ATOM 1125 O O . LEU A 1 150 ? 7.871 3.738 10.104 1.00 85.25 150 LEU A O 1
ATOM 1129 N N . TRP A 1 151 ? 9.447 2.524 9.074 1.00 83.12 151 TRP A N 1
ATOM 1130 C CA . TRP A 1 151 ? 10.325 2.368 10.239 1.00 83.12 151 TRP A CA 1
ATOM 1131 C C . TRP A 1 151 ? 10.793 3.723 10.776 1.00 83.12 151 TRP A C 1
ATOM 1133 O O . TRP A 1 151 ? 10.634 4.021 11.961 1.00 83.12 151 TRP A O 1
ATOM 1143 N N . LYS A 1 152 ? 11.299 4.595 9.892 1.00 81.94 152 LYS A N 1
ATOM 1144 C CA . LYS A 1 152 ? 11.738 5.949 10.268 1.00 81.94 152 LYS A CA 1
ATOM 1145 C C . LYS A 1 152 ? 10.600 6.779 10.866 1.00 81.94 152 LYS A C 1
ATOM 1147 O O . LYS A 1 152 ? 10.796 7.433 11.887 1.00 81.94 152 LYS A O 1
ATOM 1152 N N . HIS A 1 153 ? 9.413 6.735 10.261 1.00 77.19 153 HIS A N 1
ATOM 1153 C CA . HIS A 1 153 ? 8.242 7.449 10.777 1.00 77.19 153 HIS A CA 1
ATOM 1154 C C . HIS A 1 153 ? 7.714 6.845 12.086 1.00 77.19 153 HIS A C 1
ATOM 1156 O O . HIS A 1 153 ? 7.320 7.590 12.980 1.00 77.19 153 HIS A O 1
ATOM 1162 N N . SER A 1 154 ? 7.755 5.520 12.233 1.00 72.50 154 SER A N 1
ATOM 1163 C CA . SER A 1 154 ? 7.294 4.803 13.429 1.00 72.50 154 SER A CA 1
ATOM 1164 C C . SER A 1 154 ? 8.148 5.127 14.648 1.00 72.50 154 SER A C 1
ATOM 1166 O O . SER A 1 154 ? 7.598 5.365 15.717 1.00 72.50 154 SER A O 1
ATOM 1168 N N . HIS A 1 155 ? 9.468 5.252 14.481 1.00 70.94 155 HIS A N 1
ATOM 1169 C CA . HIS A 1 155 ? 10.347 5.753 15.540 1.00 70.94 155 HIS A CA 1
ATOM 1170 C C . HIS A 1 155 ? 9.968 7.166 15.992 1.00 70.94 155 HIS A C 1
ATOM 1172 O O . HIS A 1 155 ? 9.909 7.429 17.192 1.00 70.94 155 HIS A O 1
ATOM 1178 N N . GLY A 1 156 ? 9.668 8.061 15.047 1.00 69.25 156 GLY A N 1
ATOM 1179 C CA . GLY A 1 156 ? 9.211 9.416 15.364 1.00 69.25 156 GLY A CA 1
ATOM 1180 C C . GLY A 1 156 ? 7.871 9.437 16.106 1.00 69.25 156 GLY A C 1
ATOM 1181 O O . GLY A 1 156 ? 7.689 10.237 17.018 1.00 69.25 156 GLY A O 1
ATOM 1182 N N . ILE A 1 157 ? 6.950 8.536 15.754 1.00 67.88 157 ILE A N 1
ATOM 1183 C CA . ILE A 1 157 ? 5.647 8.382 16.418 1.00 67.88 157 ILE A CA 1
ATOM 1184 C C . ILE A 1 157 ? 5.816 7.792 17.826 1.00 67.88 157 ILE A C 1
ATOM 1186 O O . ILE A 1 157 ? 5.284 8.340 18.786 1.00 67.88 157 ILE A O 1
ATOM 1190 N N . ALA A 1 158 ? 6.585 6.712 17.977 1.00 67.31 158 ALA A N 1
ATOM 1191 C CA . ALA A 1 158 ? 6.796 6.040 19.260 1.00 67.31 158 ALA A CA 1
ATOM 1192 C C . ALA A 1 158 ? 7.538 6.927 20.279 1.00 67.31 158 ALA A C 1
ATOM 1194 O O . ALA A 1 158 ? 7.223 6.896 21.475 1.00 67.31 158 ALA A O 1
ATOM 1195 N N . ALA A 1 159 ? 8.479 7.751 19.802 1.00 69.56 159 ALA A N 1
ATOM 1196 C CA . ALA A 1 159 ? 9.219 8.717 20.613 1.00 69.56 159 ALA A CA 1
ATOM 1197 C C . ALA A 1 159 ? 8.402 9.972 20.977 1.00 69.56 159 ALA A C 1
ATOM 1199 O O . ALA A 1 159 ? 8.813 10.739 21.845 1.00 69.56 159 ALA A O 1
ATOM 1200 N N . ASN A 1 160 ? 7.252 10.203 20.337 1.00 69.06 160 ASN A N 1
ATOM 1201 C CA . ASN A 1 160 ? 6.431 11.374 20.607 1.00 69.06 160 ASN A CA 1
ATOM 1202 C C . ASN A 1 160 ? 5.469 11.113 21.773 1.00 69.06 160 ASN A C 1
ATOM 1204 O O . ASN A 1 160 ? 4.378 10.571 21.603 1.00 69.06 160 ASN A O 1
ATOM 1208 N N . GLU A 1 161 ? 5.866 11.555 22.965 1.00 69.56 161 GLU A N 1
ATOM 1209 C CA . GLU A 1 161 ? 5.093 11.409 24.208 1.00 69.56 161 GLU A CA 1
ATOM 1210 C C . GLU A 1 161 ? 3.740 12.134 24.195 1.00 69.56 161 GLU A C 1
ATOM 1212 O O . GLU A 1 161 ? 2.884 11.846 25.027 1.00 69.56 161 GLU A O 1
ATOM 1217 N N . LYS A 1 162 ? 3.519 13.048 23.240 1.00 69.75 162 LYS A N 1
ATOM 1218 C CA . LYS A 1 162 ? 2.246 13.766 23.084 1.00 69.75 162 LYS A CA 1
ATOM 1219 C C . LYS A 1 162 ? 1.177 12.946 22.356 1.00 69.75 162 LYS A C 1
ATOM 1221 O O . LYS A 1 162 ? 0.038 13.397 22.286 1.00 69.75 162 LYS A O 1
ATOM 1226 N N . LEU A 1 163 ? 1.537 11.797 21.779 1.00 64.81 163 LEU A N 1
ATOM 1227 C CA . LEU A 1 163 ? 0.606 10.903 21.089 1.00 64.81 163 LEU A CA 1
ATOM 1228 C C . LEU A 1 163 ? 0.034 9.870 22.061 1.00 64.81 163 LEU A C 1
ATOM 1230 O O . LEU A 1 163 ? 0.737 9.368 22.941 1.00 64.81 163 LEU A O 1
ATOM 1234 N N . HIS A 1 164 ? -1.237 9.515 21.882 1.00 66.19 164 HIS A N 1
ATOM 1235 C CA . HIS A 1 164 ? -1.893 8.539 22.747 1.00 66.19 164 HIS A CA 1
ATOM 1236 C C . HIS A 1 164 ? -1.256 7.138 22.640 1.00 66.19 164 HIS A C 1
ATOM 1238 O O . HIS A 1 164 ? -0.754 6.715 21.592 1.00 66.19 164 HIS A O 1
ATOM 1244 N N . MET A 1 165 ? -1.283 6.393 23.751 1.00 65.62 165 MET A N 1
ATOM 1245 C CA . MET A 1 165 ? -0.515 5.154 23.944 1.00 65.62 165 MET A CA 1
ATOM 1246 C C . MET A 1 165 ? -0.797 4.081 22.882 1.00 65.62 165 MET A C 1
ATOM 1248 O O . MET A 1 165 ? 0.129 3.441 22.393 1.00 65.62 165 MET A O 1
ATOM 1252 N N . SER A 1 166 ? -2.055 3.920 22.456 1.00 62.22 166 SER A N 1
ATOM 1253 C CA . SER A 1 166 ? -2.434 2.963 21.400 1.00 62.22 166 SER A CA 1
ATOM 1254 C C . SER A 1 166 ? -1.709 3.197 20.070 1.00 62.22 166 SER A C 1
ATOM 1256 O O . SER A 1 166 ? -1.547 2.269 19.282 1.00 62.22 166 SER A O 1
ATOM 1258 N N . TYR A 1 167 ? -1.247 4.421 19.824 1.00 63.00 167 TYR A N 1
ATOM 1259 C CA . TYR A 1 167 ? -0.591 4.816 18.580 1.00 63.00 167 TYR A CA 1
ATOM 1260 C C . TYR A 1 167 ? 0.925 4.810 18.688 1.00 63.00 167 TYR A C 1
ATOM 1262 O O . TYR A 1 167 ? 1.608 4.500 17.717 1.00 63.00 167 TYR A O 1
ATOM 1270 N N . ARG A 1 168 ? 1.458 5.036 19.888 1.00 65.19 168 ARG A N 1
ATOM 1271 C CA . ARG A 1 168 ? 2.855 4.708 20.189 1.00 65.19 168 ARG A CA 1
ATOM 1272 C C . ARG A 1 168 ? 3.083 3.198 20.078 1.00 65.19 168 ARG A C 1
ATOM 1274 O O . ARG A 1 168 ? 4.055 2.784 19.455 1.00 65.19 168 ARG A O 1
ATOM 1281 N N . ASN A 1 169 ? 2.122 2.396 20.545 1.00 67.25 169 ASN A N 1
ATOM 1282 C CA . ASN A 1 169 ? 2.130 0.941 20.384 1.00 67.25 169 ASN A CA 1
ATOM 1283 C C . ASN A 1 169 ? 2.073 0.508 18.915 1.00 67.25 169 ASN A C 1
ATOM 1285 O O . ASN A 1 169 ? 2.665 -0.502 18.577 1.00 67.25 169 ASN A O 1
ATOM 1289 N N . LEU A 1 170 ? 1.456 1.281 18.011 1.00 62.12 170 LEU A N 1
ATOM 1290 C CA . LEU A 1 170 ? 1.523 0.986 16.574 1.00 62.12 170 LEU A CA 1
ATOM 1291 C C . LEU A 1 170 ? 2.955 1.042 16.050 1.00 62.12 170 LEU A C 1
ATOM 1293 O O . LEU A 1 170 ? 3.340 0.171 15.278 1.00 62.12 170 LEU A O 1
ATOM 1297 N N . GLY A 1 171 ? 3.735 2.041 16.470 1.00 61.53 171 GLY A N 1
ATOM 1298 C CA . GLY A 1 171 ? 5.141 2.133 16.086 1.00 61.53 171 GLY A CA 1
ATOM 1299 C C . GLY A 1 171 ? 5.937 0.884 16.483 1.00 61.53 171 GLY A C 1
ATOM 1300 O O . GLY A 1 171 ? 6.851 0.506 15.757 1.00 61.53 171 GLY A O 1
ATOM 1301 N N . CYS A 1 172 ? 5.524 0.225 17.572 1.00 62.44 172 CYS A N 1
ATOM 1302 C CA . CYS A 1 172 ? 6.088 -1.023 18.090 1.00 62.44 172 CYS A CA 1
ATOM 1303 C C . CYS A 1 172 ? 5.390 -2.309 17.588 1.00 62.44 172 CYS A C 1
ATOM 1305 O O . CYS A 1 172 ? 5.949 -3.383 17.726 1.00 62.44 172 CYS A O 1
ATOM 1307 N N . ASP A 1 173 ? 4.161 -2.241 17.065 1.00 60.62 173 ASP A N 1
ATOM 1308 C CA . ASP A 1 173 ? 3.403 -3.397 16.543 1.00 60.62 173 ASP A CA 1
ATOM 1309 C C . ASP A 1 173 ? 3.635 -3.594 15.035 1.00 60.62 173 ASP A C 1
ATOM 1311 O O . ASP A 1 173 ? 3.493 -4.690 14.475 1.00 60.62 173 ASP A O 1
ATOM 1315 N N . VAL A 1 174 ? 3.893 -2.488 14.332 1.00 60.31 174 VAL A N 1
ATOM 1316 C CA . VAL A 1 174 ? 4.146 -2.466 12.888 1.00 60.31 174 VAL A CA 1
ATOM 1317 C C . VAL A 1 174 ? 5.543 -2.995 12.566 1.00 60.31 174 VAL A C 1
ATOM 1319 O O . VAL A 1 174 ? 5.751 -3.427 11.427 1.00 60.31 174 VAL A O 1
ATOM 1322 N N . PHE A 1 175 ? 6.441 -3.076 13.551 1.00 49.50 175 PHE A N 1
ATOM 1323 C CA . PHE A 1 175 ? 7.799 -3.599 13.422 1.00 49.50 175 PHE A CA 1
ATOM 1324 C C . PHE A 1 175 ? 8.222 -4.403 14.640 1.00 49.50 175 PHE A C 1
ATOM 1326 O O . PHE A 1 175 ? 8.858 -5.455 14.415 1.00 49.50 175 PHE A O 1
#

Foldseek 3Di:
DLVVLLVCLLAPVPCLLVSLVVLLVCLLVDDDDDQVRADAADPPGPLGHAHPSLVSLLSSLQSLLHHDDPDPPDDDDDSDPRSVVRSLVSLLSNLVVLVVLLVVLVPDPDPSSVSSNVSSLVVLLSSLVRLVSNPPPPVRPSSVSNNVSLLVVLVVQLPPPVDDPVSVVSSVSSD

pLDDT: mean 79.14, std 12.43, range [42.09, 93.38]

Radius of gyration: 17.09 Å; Cα contacts (8 Å, |Δi|>4): 188; chains: 1; bounding box: 40×36×54 Å

InterPro domains:
  IPR033031 Scc2/Nipped-B family [PTHR21704] (2-173)

Solvent-accessible surface area (backbone atoms only — not comparable to full-atom values): 9658 Å² total; per-residue (Å²): 112,66,72,59,55,24,47,47,30,26,66,34,69,87,48,32,63,56,53,54,49,50,59,53,60,50,34,63,76,55,73,92,73,56,74,90,73,33,81,36,72,39,74,64,87,84,64,45,53,30,50,61,66,46,52,45,53,41,48,42,38,44,22,32,42,45,70,58,79,69,63,95,86,61,79,92,75,76,85,83,59,64,18,62,52,45,20,50,49,50,42,46,53,56,55,46,50,53,57,51,45,43,60,53,19,70,74,43,89,48,65,69,50,36,54,40,31,50,32,49,51,53,46,53,50,51,38,45,51,38,30,56,64,37,40,87,32,88,93,32,62,36,23,48,54,44,50,52,48,50,51,58,52,22,53,58,45,45,70,35,82,90,52,60,65,78,54,27,45,43,35,62,69,65,103